Protein AF-A0A1J1IIM7-F1 (afdb_monomer)

Foldseek 3Di:
DDDPPPPVPPDDDDPDPVSVLLVVLQVVQVVLCVVPVPLVGHSVCSCVSCVVVVSVVCVVPPDDD

Nearest PDB structures (foldseek):
  8b6h-assembly1_DZ  TM=6.336E-01  e=4.476E+00  Tetrahymena thermophila SB210

Solvent-accessible surface area (backbone atoms only — not comparable to full-atom values): 4141 Å² total; per-residue (Å²): 135,85,76,78,74,78,69,79,72,72,76,74,83,59,96,40,74,65,56,44,54,47,54,53,38,40,56,52,19,52,52,48,27,72,77,38,65,89,68,73,48,36,64,92,43,38,67,70,62,47,69,75,41,57,63,56,52,52,63,72,70,49,84,82,128

Mean predicted aligned error: 10.19 Å

Structure (mmCIF, N/CA/C/O backbone):
data_AF-A0A1J1IIM7-F1
#
_entry.id   AF-A0A1J1IIM7-F1
#
loop_
_atom_site.group_PDB
_atom_site.id
_atom_site.type_symbol
_atom_site.label_atom_id
_atom_site.label_alt_id
_atom_site.label_comp_id
_atom_site.label_asym_id
_atom_site.label_entity_id
_atom_site.label_seq_id
_atom_site.pdbx_PDB_ins_code
_atom_site.Cartn_x
_atom_site.Cartn_y
_atom_site.Cartn_z
_atom_site.occupancy
_atom_site.B_iso_or_equiv
_atom_site.auth_seq_id
_atom_site.auth_comp_id
_atom_site.auth_asym_id
_atom_site.auth_atom_id
_atom_site.pdbx_PDB_model_num
ATOM 1 N N . MET A 1 1 ? 19.011 28.936 11.276 1.00 36.50 1 MET A N 1
ATOM 2 C CA . MET A 1 1 ? 17.682 28.683 10.682 1.00 36.50 1 MET A CA 1
ATOM 3 C C . MET A 1 1 ? 17.899 27.894 9.401 1.00 36.50 1 MET A C 1
ATOM 5 O O . MET A 1 1 ? 18.140 28.492 8.362 1.00 36.50 1 MET A O 1
ATOM 9 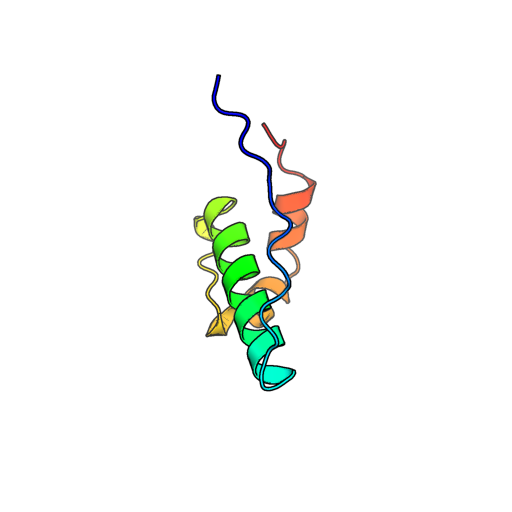N N . ALA A 1 2 ? 17.969 26.564 9.498 1.00 40.47 2 ALA A N 1
ATOM 10 C CA . ALA A 1 2 ? 18.189 25.711 8.334 1.00 40.47 2 ALA A CA 1
ATOM 11 C C . ALA A 1 2 ? 16.878 25.614 7.549 1.00 40.47 2 ALA A C 1
ATOM 13 O O . ALA A 1 2 ? 15.945 24.928 7.957 1.00 40.47 2 ALA A O 1
ATOM 14 N N . THR A 1 3 ? 16.797 26.359 6.453 1.00 47.81 3 THR A N 1
ATOM 15 C CA . THR A 1 3 ? 15.771 26.181 5.433 1.00 47.81 3 THR A CA 1
ATOM 16 C C . THR A 1 3 ? 15.986 24.804 4.814 1.00 47.81 3 THR A C 1
ATOM 18 O O . THR A 1 3 ? 16.909 24.615 4.022 1.00 47.81 3 THR A O 1
ATOM 21 N N . VAL A 1 4 ? 15.174 23.824 5.203 1.00 56.47 4 VAL A N 1
ATOM 22 C CA . VAL A 1 4 ? 15.064 22.567 4.462 1.00 56.47 4 VAL A CA 1
ATOM 23 C C . VAL A 1 4 ? 14.408 22.929 3.132 1.00 56.47 4 VAL A C 1
ATOM 25 O O . VAL A 1 4 ? 13.187 23.001 3.026 1.00 56.47 4 VAL A O 1
ATOM 28 N N . LEU A 1 5 ? 15.231 23.252 2.133 1.00 59.28 5 LEU A N 1
ATOM 29 C CA . LEU A 1 5 ? 14.813 23.229 0.740 1.00 59.28 5 LEU A CA 1
ATOM 30 C C . LEU A 1 5 ? 14.396 21.784 0.480 1.00 59.28 5 LEU A C 1
ATOM 32 O O . LEU A 1 5 ? 15.240 20.891 0.435 1.00 59.28 5 LEU A O 1
ATOM 36 N N . LEU A 1 6 ? 13.089 21.547 0.392 1.00 57.22 6 LEU A N 1
ATOM 37 C CA . LEU A 1 6 ? 12.543 20.320 -0.167 1.00 57.22 6 LEU A CA 1
ATOM 38 C C . LEU A 1 6 ? 12.941 20.316 -1.645 1.00 57.22 6 LEU A C 1
ATOM 40 O O . LEU A 1 6 ? 12.173 20.729 -2.508 1.00 57.22 6 LEU A O 1
ATOM 44 N N . GLU A 1 7 ? 14.189 19.947 -1.929 1.00 54.91 7 GLU A N 1
ATOM 45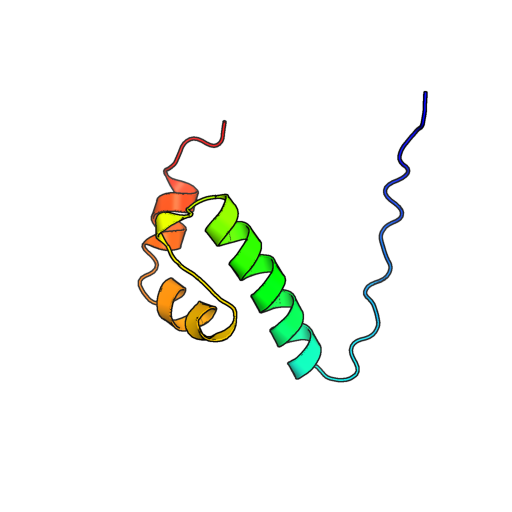 C CA . GLU A 1 7 ? 14.617 19.617 -3.276 1.00 54.91 7 GLU A CA 1
ATOM 46 C C . GLU A 1 7 ? 13.661 18.522 -3.734 1.00 54.91 7 GLU A C 1
ATOM 48 O O . GLU A 1 7 ? 13.598 17.451 -3.122 1.00 54.91 7 GLU A O 1
ATOM 53 N N . ALA A 1 8 ? 12.827 18.838 -4.727 1.00 54.50 8 ALA A N 1
ATOM 54 C CA . ALA A 1 8 ? 11.956 17.863 -5.350 1.00 54.50 8 ALA A CA 1
ATOM 55 C C . ALA A 1 8 ? 12.874 16.758 -5.859 1.00 54.50 8 ALA A C 1
ATOM 57 O O . ALA A 1 8 ? 13.549 16.940 -6.873 1.00 54.50 8 ALA A O 1
ATOM 58 N N . ARG A 1 9 ? 12.974 15.659 -5.099 1.00 57.41 9 ARG A N 1
ATOM 59 C CA . ARG A 1 9 ? 13.831 14.539 -5.467 1.00 57.41 9 ARG A CA 1
ATOM 60 C C . ARG A 1 9 ? 13.375 14.125 -6.859 1.00 57.41 9 ARG A C 1
ATOM 62 O O . ARG A 1 9 ? 12.214 13.726 -6.989 1.00 57.41 9 ARG A O 1
ATOM 69 N N . PRO A 1 10 ? 14.218 14.263 -7.897 1.00 55.81 10 PRO A N 1
ATOM 70 C CA . PRO A 1 10 ? 13.836 13.803 -9.215 1.00 55.81 10 PRO A CA 1
ATOM 71 C C . PRO A 1 10 ? 13.461 12.336 -9.059 1.00 55.81 10 PRO A C 1
ATOM 73 O O . PRO A 1 10 ? 14.200 11.579 -8.419 1.00 55.81 10 PRO A O 1
ATOM 76 N N . TYR A 1 11 ? 12.277 11.966 -9.556 1.00 57.50 11 TYR A N 1
ATOM 77 C CA . TYR A 1 11 ? 11.836 10.578 -9.549 1.00 57.50 11 TYR A CA 1
ATOM 78 C C . TYR A 1 11 ? 12.995 9.740 -10.073 1.00 57.50 11 TYR A C 1
ATOM 80 O O . TYR A 1 11 ? 13.465 9.961 -11.193 1.00 57.50 11 TYR A O 1
ATOM 88 N N . ARG A 1 12 ? 13.521 8.848 -9.225 1.00 67.44 12 ARG A N 1
ATOM 89 C CA . ARG A 1 12 ? 14.607 7.965 -9.638 1.00 67.44 12 ARG A CA 1
ATOM 90 C C . ARG A 1 12 ? 14.077 7.222 -10.866 1.00 67.44 12 ARG A C 1
ATOM 92 O O . ARG A 1 12 ? 12.994 6.649 -10.762 1.00 67.44 12 ARG A O 1
ATOM 99 N N . PRO A 1 13 ? 14.757 7.275 -12.023 1.00 65.69 13 PRO A N 1
ATOM 100 C CA . PRO A 1 13 ? 14.258 6.594 -13.203 1.00 65.69 13 PRO A CA 1
ATOM 101 C C . PRO A 1 13 ? 14.132 5.110 -12.870 1.00 65.69 13 PRO A C 1
ATOM 103 O O . PRO A 1 13 ? 15.111 4.465 -12.491 1.00 65.69 13 PRO A O 1
ATOM 106 N N . PHE A 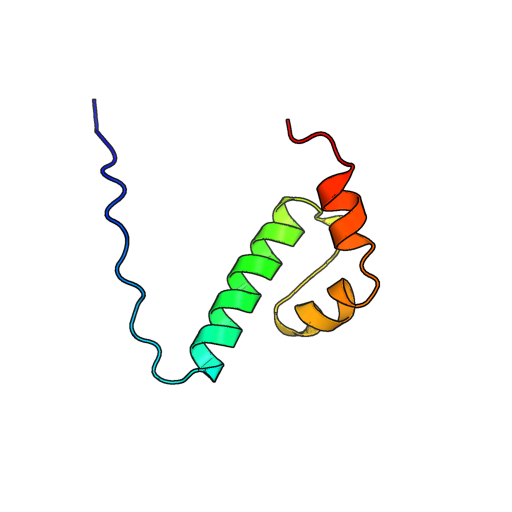1 14 ? 12.907 4.600 -12.945 1.00 70.69 14 PHE A N 1
ATOM 107 C CA . PHE A 1 14 ? 12.630 3.187 -12.741 1.00 70.69 14 PHE A CA 1
ATOM 108 C C . PHE A 1 14 ? 13.052 2.433 -13.993 1.00 70.69 14 PHE A C 1
ATOM 110 O O . PHE A 1 14 ? 12.830 2.902 -15.113 1.00 70.69 14 PHE A O 1
ATOM 117 N N . LYS A 1 15 ? 13.666 1.262 -13.822 1.00 71.69 15 LYS A N 1
ATOM 118 C CA . LY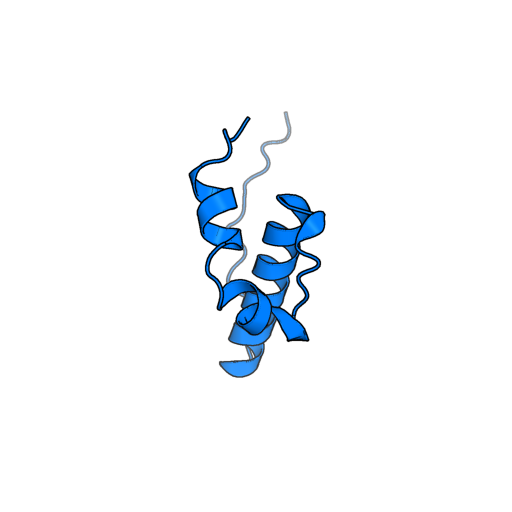S A 1 15 ? 14.095 0.433 -14.954 1.00 71.69 15 LYS A CA 1
ATOM 119 C C . LYS A 1 15 ? 12.901 -0.181 -15.682 1.00 71.69 15 LYS A C 1
ATOM 121 O O . LYS A 1 15 ? 13.021 -0.534 -16.849 1.00 71.69 15 LYS A O 1
ATOM 126 N N . SER A 1 16 ? 11.766 -0.309 -14.995 1.00 82.12 16 SER A N 1
ATOM 127 C CA . SER A 1 16 ? 10.518 -0.864 -15.515 1.00 82.12 16 SER A CA 1
ATOM 128 C C . SER A 1 16 ? 9.307 -0.229 -14.827 1.00 82.12 16 SER A C 1
ATOM 130 O O . SER A 1 16 ? 9.378 0.170 -13.663 1.00 82.12 16 SER A O 1
ATOM 132 N N . SER A 1 17 ? 8.168 -0.195 -15.523 1.00 83.69 17 SER A N 1
ATOM 133 C CA . SER A 1 17 ? 6.869 0.156 -14.934 1.00 83.69 17 SER A CA 1
ATOM 134 C C . SER A 1 17 ? 6.505 -0.746 -13.751 1.00 83.69 17 SER A C 1
ATOM 136 O O . SER A 1 17 ? 5.843 -0.300 -12.822 1.00 83.69 17 SER A O 1
ATOM 138 N N . GLU A 1 18 ? 6.965 -1.996 -13.750 1.00 86.56 18 GLU A N 1
ATOM 139 C CA . GLU A 1 18 ? 6.739 -2.935 -12.649 1.00 86.56 18 GLU A CA 1
ATOM 140 C C . GLU A 1 18 ? 7.486 -2.519 -11.372 1.00 86.56 18 GLU A C 1
ATOM 142 O O . GLU A 1 18 ? 6.908 -2.537 -10.288 1.00 86.56 18 GLU A O 1
ATOM 147 N N . GLU A 1 19 ? 8.730 -2.048 -11.509 1.00 85.50 19 GLU A N 1
ATOM 148 C CA . GLU A 1 19 ? 9.530 -1.518 -10.396 1.00 85.50 19 GLU A CA 1
ATOM 149 C C . GLU A 1 19 ? 8.896 -0.242 -9.823 1.00 85.50 19 GLU A C 1
ATOM 151 O O . GLU A 1 19 ? 8.817 -0.079 -8.607 1.00 85.50 19 GLU A O 1
ATOM 156 N N . TYR A 1 20 ? 8.367 0.629 -10.690 1.00 85.31 20 TYR A N 1
ATOM 157 C CA . TYR A 1 20 ? 7.601 1.803 -10.266 1.00 85.31 20 TYR A CA 1
ATOM 158 C C . TYR A 1 20 ? 6.358 1.419 -9.456 1.00 85.31 20 TYR A C 1
ATOM 160 O O . TYR A 1 20 ? 6.127 1.962 -8.378 1.00 85.31 20 TYR A O 1
ATOM 168 N N . LEU A 1 21 ? 5.561 0.472 -9.959 1.00 87.56 21 LEU A N 1
ATOM 169 C CA . LEU A 1 21 ? 4.335 0.025 -9.294 1.00 87.56 21 LEU A CA 1
ATOM 170 C C . LEU A 1 21 ? 4.623 -0.715 -7.987 1.00 87.56 21 LEU A C 1
ATOM 172 O O . LEU A 1 21 ? 3.794 -0.697 -7.078 1.00 87.56 21 LEU A O 1
ATOM 176 N N . TYR A 1 22 ? 5.762 -1.397 -7.888 1.00 89.31 22 TYR A N 1
ATOM 177 C CA . TYR A 1 22 ? 6.222 -2.003 -6.645 1.00 89.31 22 TYR A CA 1
ATOM 178 C C . TYR A 1 22 ? 6.606 -0.926 -5.620 1.00 89.31 22 TYR A C 1
ATOM 180 O O . TYR A 1 22 ? 6.038 -0.909 -4.532 1.00 89.31 22 TYR A O 1
ATOM 188 N N . ALA A 1 23 ? 7.447 0.041 -6.002 1.00 88.25 23 ALA A N 1
ATOM 189 C CA . ALA A 1 23 ? 7.856 1.140 -5.124 1.00 88.25 23 ALA A CA 1
ATOM 190 C C . ALA A 1 23 ? 6.666 1.997 -4.652 1.00 88.25 23 ALA A C 1
ATOM 192 O O . ALA A 1 23 ? 6.557 2.327 -3.477 1.00 88.25 23 ALA A O 1
ATOM 193 N N . MET A 1 24 ? 5.729 2.313 -5.551 1.00 89.81 24 MET A N 1
ATOM 194 C CA . MET A 1 24 ? 4.493 3.022 -5.200 1.00 89.81 24 MET A CA 1
ATOM 195 C C . MET A 1 24 ? 3.617 2.222 -4.233 1.00 89.81 24 MET A C 1
ATOM 197 O O . MET A 1 24 ? 3.025 2.803 -3.326 1.00 89.81 24 MET A O 1
ATOM 201 N N . ARG A 1 25 ? 3.520 0.897 -4.407 1.00 89.75 25 ARG A N 1
ATOM 202 C CA . ARG A 1 25 ? 2.777 0.045 -3.468 1.00 89.75 25 ARG A CA 1
ATOM 203 C C . ARG A 1 25 ? 3.425 0.009 -2.096 1.00 89.75 25 ARG A C 1
ATOM 205 O O . ARG A 1 25 ? 2.691 0.085 -1.120 1.00 89.75 25 ARG A O 1
ATOM 212 N N . GLU A 1 26 ? 4.749 -0.098 -2.012 1.00 91.56 26 GLU A N 1
ATOM 213 C CA . GLU A 1 26 ? 5.462 -0.070 -0.730 1.00 91.56 26 GLU A CA 1
ATOM 214 C C . GLU A 1 26 ? 5.212 1.236 0.027 1.00 91.56 26 GLU A C 1
ATOM 216 O O . GLU A 1 26 ? 4.746 1.189 1.166 1.00 91.56 26 GLU A O 1
ATOM 221 N N . ASP A 1 27 ? 5.417 2.386 -0.621 1.00 89.31 27 ASP A N 1
ATOM 222 C CA . ASP A 1 27 ? 5.194 3.701 -0.004 1.00 89.31 27 ASP A CA 1
ATOM 223 C C . ASP A 1 27 ? 3.741 3.858 0.484 1.00 89.31 27 ASP A C 1
ATOM 225 O O . ASP A 1 27 ? 3.486 4.318 1.600 1.00 89.31 27 ASP A O 1
ATOM 229 N N . LEU A 1 28 ? 2.760 3.448 -0.328 1.00 90.44 28 LEU A N 1
ATOM 230 C CA . LEU A 1 28 ? 1.344 3.542 0.039 1.00 90.44 28 LEU A CA 1
ATOM 231 C C . LEU A 1 28 ? 0.951 2.550 1.143 1.00 90.44 28 LEU A C 1
ATOM 233 O O . LEU A 1 28 ? 0.129 2.887 1.999 1.00 90.44 28 LEU A O 1
ATOM 237 N N . ALA A 1 29 ? 1.521 1.343 1.138 1.00 90.69 29 ALA A N 1
ATOM 238 C CA . ALA A 1 29 ? 1.322 0.339 2.178 1.00 90.69 29 ALA A CA 1
ATOM 239 C C . ALA A 1 29 ? 1.849 0.832 3.531 1.00 90.69 29 ALA A C 1
ATOM 241 O O . ALA A 1 29 ? 1.142 0.746 4.538 1.00 90.69 29 ALA A O 1
ATOM 242 N N . GLU A 1 30 ? 3.058 1.396 3.549 1.00 89.69 30 GLU A N 1
ATOM 243 C CA . GLU A 1 30 ? 3.667 1.975 4.746 1.00 89.69 30 GLU A CA 1
ATOM 244 C C . GLU A 1 30 ? 2.857 3.169 5.263 1.00 89.69 30 GLU A C 1
ATOM 246 O O . GLU A 1 30 ? 2.562 3.262 6.461 1.00 89.69 30 GLU A O 1
ATOM 251 N N . TRP A 1 31 ? 2.415 4.048 4.362 1.00 88.31 31 TRP A N 1
ATOM 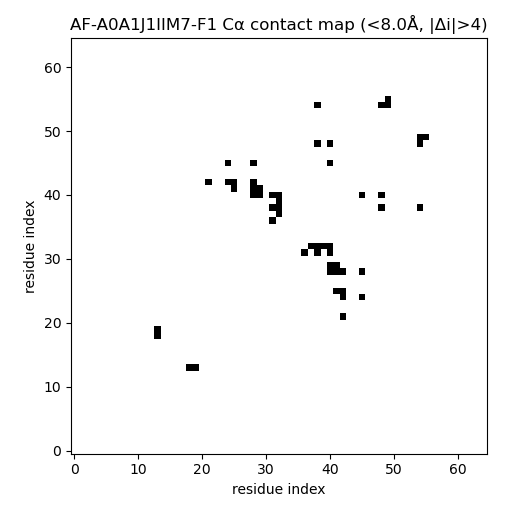252 C CA . TRP A 1 3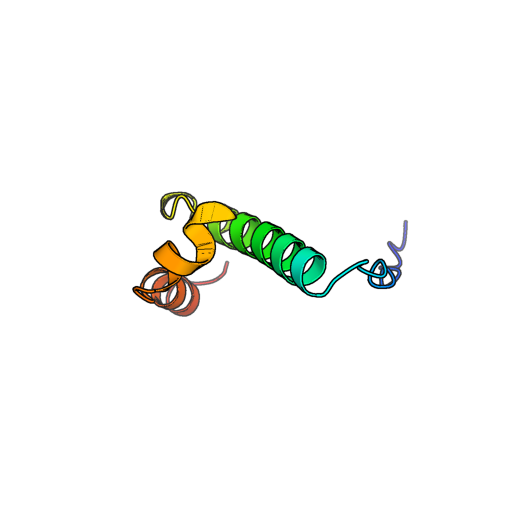1 ?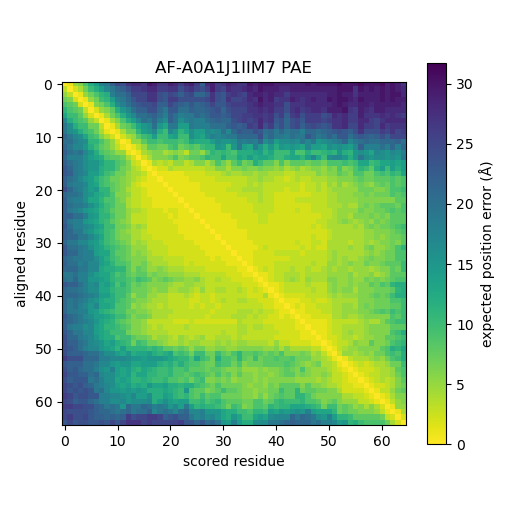 1.586 5.194 4.718 1.00 88.31 31 TRP A CA 1
ATOM 253 C C . TRP A 1 31 ? 0.253 4.776 5.353 1.00 88.31 31 TRP A C 1
ATOM 255 O O . TRP A 1 31 ? -0.125 5.292 6.409 1.00 88.31 31 TRP A O 1
ATOM 265 N N . LEU A 1 32 ? -0.447 3.805 4.759 1.00 85.75 32 LEU A N 1
ATOM 266 C CA . LEU A 1 32 ? -1.710 3.293 5.298 1.00 85.75 32 LEU A CA 1
ATOM 267 C C . LEU A 1 32 ? -1.526 2.584 6.639 1.00 85.75 32 LEU A C 1
ATOM 269 O O . LEU A 1 32 ? -2.332 2.811 7.536 1.00 85.75 32 LEU A O 1
ATOM 273 N N . ASN A 1 33 ? -0.468 1.791 6.810 1.00 86.94 33 ASN A N 1
ATOM 274 C CA . ASN A 1 33 ? -0.148 1.174 8.100 1.00 86.94 33 ASN A CA 1
ATOM 275 C C . ASN A 1 33 ? 0.190 2.200 9.178 1.00 86.94 33 ASN A C 1
ATOM 277 O O . ASN A 1 33 ? -0.155 2.008 10.339 1.00 86.94 33 ASN A O 1
ATOM 281 N N . THR A 1 34 ? 0.864 3.289 8.812 1.00 86.44 34 THR A N 1
ATOM 282 C CA . THR A 1 34 ? 1.190 4.361 9.758 1.00 86.44 34 THR A CA 1
ATOM 283 C C . THR A 1 34 ? -0.080 5.045 10.263 1.00 86.44 34 THR A C 1
ATOM 285 O O . THR A 1 34 ? -0.185 5.375 11.443 1.00 86.44 34 THR A O 1
ATOM 288 N N . LEU A 1 35 ? -1.063 5.246 9.381 1.00 84.56 35 LEU A N 1
ATOM 289 C CA . LEU A 1 35 ? -2.350 5.846 9.736 1.00 84.56 35 LEU A CA 1
ATOM 290 C C . LEU A 1 35 ? -3.289 4.873 10.457 1.00 84.56 35 LEU A C 1
ATOM 292 O O . LEU A 1 35 ? -4.041 5.289 11.338 1.00 84.56 35 LEU A O 1
ATOM 296 N N . TYR A 1 36 ? -3.256 3.602 10.065 1.00 84.38 36 TYR A N 1
ATOM 297 C CA . TYR A 1 36 ? -4.154 2.551 10.527 1.00 84.38 36 TYR A CA 1
ATOM 298 C C . TYR A 1 36 ? -3.365 1.257 10.762 1.00 84.38 36 TYR A C 1
ATOM 300 O O . TYR A 1 36 ? -3.391 0.346 9.929 1.00 84.38 36 TYR A O 1
ATOM 308 N N . PRO A 1 37 ? -2.657 1.142 11.896 1.00 83.06 37 PRO A N 1
ATOM 309 C CA . PRO A 1 37 ? -1.820 -0.022 12.187 1.00 83.06 37 PRO A CA 1
ATOM 310 C C . PRO A 1 37 ? -2.606 -1.338 12.215 1.00 83.06 37 PRO A C 1
ATOM 312 O O . PRO A 1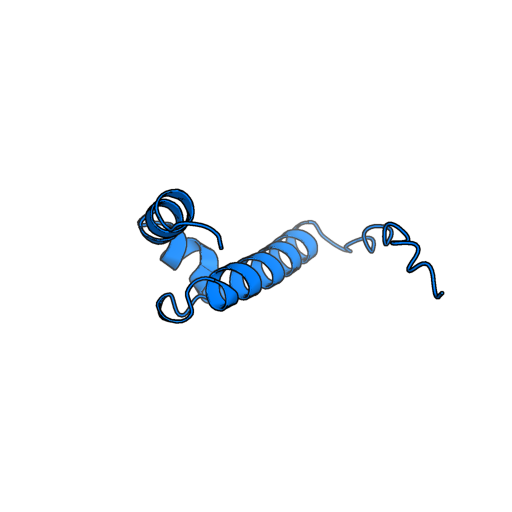 37 ? -2.048 -2.412 11.995 1.00 83.06 37 PRO A O 1
ATOM 315 N N . GLU A 1 38 ? -3.917 -1.276 12.464 1.00 83.31 38 GLU A N 1
ATOM 316 C CA . GLU A 1 38 ? -4.788 -2.446 12.497 1.00 83.31 38 GLU A CA 1
ATOM 317 C C . GLU A 1 38 ? -5.071 -3.047 11.113 1.00 83.31 38 GLU A C 1
ATOM 319 O O . GLU A 1 38 ? -5.561 -4.174 11.025 1.00 83.31 38 GLU A O 1
ATOM 324 N N . LEU A 1 39 ? -4.788 -2.316 10.029 1.00 80.44 39 LEU A N 1
ATOM 325 C CA . LEU A 1 39 ? -5.027 -2.787 8.666 1.00 80.44 39 LEU A CA 1
ATOM 326 C C . LEU A 1 39 ? -4.032 -3.872 8.232 1.00 80.44 39 LEU A C 1
ATOM 328 O O . LEU A 1 39 ? -4.384 -4.671 7.360 1.00 80.44 39 LEU A O 1
ATOM 332 N N . MET A 1 40 ? -2.853 -3.951 8.868 1.00 84.38 40 MET A N 1
ATOM 333 C CA . MET A 1 40 ? -1.789 -4.927 8.579 1.00 84.38 40 MET A CA 1
ATOM 334 C C . MET A 1 40 ? -1.532 -5.091 7.072 1.00 84.38 40 MET A C 1
ATOM 336 O O . MET A 1 40 ? -1.486 -6.206 6.539 1.00 84.38 40 MET A O 1
ATOM 340 N N . ILE A 1 41 ? -1.427 -3.955 6.383 1.00 88.31 41 ILE A N 1
ATOM 341 C CA . ILE A 1 41 ? -1.171 -3.887 4.947 1.00 88.31 41 ILE A CA 1
ATOM 342 C C . ILE A 1 41 ? 0.326 -4.094 4.697 1.00 88.31 41 ILE A C 1
ATOM 344 O O . ILE A 1 41 ? 1.167 -3.638 5.456 1.00 88.31 41 ILE A O 1
ATOM 348 N N . ASN A 1 42 ? 0.700 -4.793 3.642 1.00 88.12 42 ASN A N 1
ATOM 349 C CA . ASN A 1 42 ? 2.074 -4.886 3.165 1.00 88.12 42 ASN A CA 1
ATOM 350 C C . ASN A 1 42 ? 2.067 -4.857 1.635 1.00 88.12 42 ASN A C 1
ATOM 352 O O . ASN A 1 42 ? 1.004 -4.858 1.017 1.00 88.12 42 ASN A O 1
ATOM 356 N N . VAL A 1 43 ? 3.243 -4.801 1.015 1.00 89.25 43 VAL A N 1
ATOM 357 C CA . VAL A 1 43 ? 3.357 -4.715 -0.449 1.00 89.25 43 VAL A CA 1
ATOM 358 C C . VAL A 1 43 ? 2.687 -5.889 -1.172 1.00 89.25 43 VAL A C 1
ATOM 360 O O . VAL A 1 43 ? 2.088 -5.694 -2.232 1.00 89.25 43 VAL A O 1
ATOM 363 N N . ASP A 1 44 ? 2.728 -7.080 -0.570 1.00 89.38 44 ASP A N 1
ATOM 364 C CA . ASP A 1 44 ? 2.181 -8.311 -1.139 1.00 89.38 44 ASP A CA 1
ATOM 365 C C . ASP A 1 44 ? 0.650 -8.355 -1.076 1.00 89.38 44 ASP A C 1
ATOM 367 O O . ASP A 1 44 ? 0.011 -8.837 -2.004 1.00 89.38 44 ASP A O 1
ATOM 371 N N . ASN A 1 45 ? 0.052 -7.822 -0.005 1.00 88.38 45 ASN A N 1
ATOM 372 C CA . ASN A 1 45 ? -1.390 -7.861 0.253 1.00 88.38 45 ASN A CA 1
ATOM 373 C C . ASN A 1 45 ? -2.095 -6.508 0.032 1.00 88.38 45 ASN A C 1
ATOM 375 O O . ASN A 1 45 ? -3.279 -6.370 0.344 1.00 88.38 45 ASN A O 1
ATOM 379 N N . PHE A 1 46 ? -1.376 -5.507 -0.489 1.00 88.94 46 PHE A N 1
ATOM 380 C CA . PHE A 1 46 ? -1.853 -4.130 -0.624 1.00 88.94 46 PHE A CA 1
ATOM 381 C C . PHE A 1 46 ? -3.185 -4.041 -1.371 1.00 88.94 46 PHE A C 1
ATOM 383 O O . PHE A 1 46 ? -4.133 -3.430 -0.880 1.00 88.94 46 PHE A O 1
ATOM 390 N N . MET A 1 47 ? -3.268 -4.683 -2.539 1.00 86.50 47 MET A N 1
ATOM 391 C CA . MET A 1 47 ? -4.486 -4.668 -3.350 1.00 86.50 47 MET A CA 1
ATOM 392 C C . MET A 1 47 ? -5.617 -5.451 -2.676 1.00 86.50 47 MET A C 1
ATOM 394 O O . MET A 1 47 ? -6.730 -4.942 -2.591 1.00 86.50 47 MET A O 1
ATOM 398 N N . ASP A 1 48 ? -5.323 -6.622 -2.107 1.00 86.81 48 ASP A N 1
ATOM 399 C CA . ASP A 1 48 ? -6.323 -7.476 -1.450 1.00 86.81 48 ASP A CA 1
ATOM 400 C C . ASP A 1 48 ? -6.972 -6.788 -0.241 1.00 86.81 48 ASP A C 1
ATOM 402 O O . ASP A 1 48 ? -8.173 -6.893 0.004 1.00 86.81 48 ASP A O 1
ATOM 406 N N . ARG A 1 49 ? -6.179 -6.044 0.537 1.00 83.56 49 ARG A N 1
ATOM 407 C CA . ARG A 1 49 ? -6.664 -5.309 1.713 1.00 83.56 49 ARG A CA 1
ATOM 408 C C . ARG A 1 49 ? -7.465 -4.066 1.340 1.00 83.56 49 ARG A C 1
ATOM 410 O O . ARG A 1 49 ? -8.344 -3.663 2.105 1.00 83.56 49 ARG A O 1
ATOM 417 N N . LEU A 1 50 ? -7.178 -3.472 0.184 1.00 83.94 50 LEU A N 1
ATOM 418 C CA . LEU A 1 50 ? -7.925 -2.337 -0.352 1.00 83.94 50 LEU A CA 1
ATOM 419 C C . LEU A 1 50 ? -9.205 -2.744 -1.087 1.00 83.94 50 LEU A C 1
ATOM 421 O O . LEU A 1 50 ? -10.099 -1.907 -1.195 1.00 83.94 50 LEU A O 1
ATOM 425 N N . ASP A 1 51 ? -9.329 -3.999 -1.519 1.00 81.00 51 ASP A N 1
ATOM 426 C CA . ASP A 1 51 ? -10.464 -4.501 -2.309 1.00 81.00 51 ASP A CA 1
ATOM 427 C C . ASP A 1 51 ? -11.820 -4.282 -1.612 1.00 81.00 51 ASP A C 1
ATOM 429 O O . ASP A 1 51 ? -12.810 -3.883 -2.219 1.00 81.00 51 ASP A O 1
ATOM 433 N N . THR A 1 52 ? -11.855 -4.420 -0.283 1.00 75.44 52 THR A N 1
ATOM 434 C CA . THR A 1 52 ? -13.076 -4.173 0.506 1.00 75.44 52 THR A CA 1
ATOM 435 C C . THR A 1 52 ? -13.435 -2.690 0.671 1.00 75.44 52 THR A C 1
ATOM 437 O O . THR A 1 52 ? -14.530 -2.378 1.137 1.00 75.44 52 THR A O 1
ATOM 440 N N . GLY A 1 53 ? -12.530 -1.753 0.367 1.00 71.69 53 GLY A N 1
ATOM 441 C CA . GLY A 1 53 ? -12.746 -0.304 0.492 1.00 71.69 53 GLY A CA 1
ATOM 442 C C . GLY A 1 53 ? -12.905 0.235 1.925 1.00 71.69 53 GLY A C 1
ATOM 443 O O . GLY A 1 53 ? -12.848 1.446 2.134 1.00 71.69 53 GLY A O 1
ATOM 444 N N . ILE A 1 54 ? -13.032 -0.627 2.942 1.00 74.12 54 ILE A N 1
ATOM 445 C CA . ILE A 1 54 ? -13.212 -0.245 4.357 1.00 74.12 54 ILE A CA 1
ATOM 446 C C . ILE A 1 54 ? -12.028 0.588 4.863 1.00 74.12 54 ILE A C 1
ATOM 448 O O . ILE A 1 54 ? -12.215 1.553 5.609 1.00 74.12 54 ILE A O 1
ATOM 452 N N . ALA A 1 55 ? -10.816 0.246 4.419 1.00 72.56 55 ALA A N 1
ATOM 453 C CA . ALA A 1 55 ? -9.596 1.005 4.677 1.00 72.56 55 ALA A CA 1
ATOM 454 C C . ALA A 1 55 ? -9.724 2.473 4.233 1.00 72.56 55 ALA A C 1
ATOM 456 O O . ALA A 1 55 ? -9.372 3.393 4.973 1.00 72.56 55 ALA A O 1
ATOM 457 N N . LEU A 1 56 ? -10.299 2.692 3.047 1.00 73.12 56 LEU A N 1
ATOM 458 C CA . LEU A 1 56 ? -10.510 4.016 2.464 1.00 73.12 56 LEU A CA 1
ATOM 459 C C . LEU A 1 56 ? -11.648 4.760 3.167 1.00 73.12 56 LEU A C 1
ATOM 461 O O . LEU A 1 56 ? -11.525 5.950 3.445 1.00 73.12 56 LEU A O 1
ATOM 465 N N . CYS A 1 57 ? -12.728 4.067 3.536 1.00 76.88 57 CYS A N 1
ATOM 466 C CA . CYS A 1 57 ? -13.803 4.669 4.322 1.00 76.88 57 CYS A CA 1
ATOM 467 C C . CYS A 1 57 ? -13.291 5.166 5.678 1.00 76.88 57 CYS A C 1
ATOM 469 O O . CYS A 1 57 ? -13.550 6.314 6.026 1.00 76.88 57 CYS A O 1
ATOM 471 N N . LYS A 1 58 ? -12.499 4.360 6.400 1.00 71.12 58 LYS A N 1
ATOM 472 C CA . LYS A 1 58 ? -11.810 4.785 7.631 1.00 71.12 58 LYS A CA 1
ATOM 473 C C . LYS A 1 58 ? -10.889 5.984 7.385 1.00 71.12 58 LYS A C 1
ATOM 475 O O . LYS A 1 58 ? -10.858 6.895 8.210 1.00 71.12 58 LYS A O 1
ATOM 480 N N . ALA A 1 59 ? -10.187 6.015 6.250 1.00 70.19 59 ALA A N 1
ATOM 481 C CA . ALA A 1 59 ? -9.342 7.141 5.855 1.00 70.19 59 ALA A CA 1
ATOM 482 C C . ALA A 1 59 ? -10.105 8.463 5.698 1.00 70.19 59 ALA A C 1
ATOM 484 O O . ALA A 1 59 ? -9.581 9.510 6.084 1.00 70.19 59 ALA A O 1
ATOM 485 N N . LEU A 1 60 ? -11.321 8.401 5.153 1.00 70.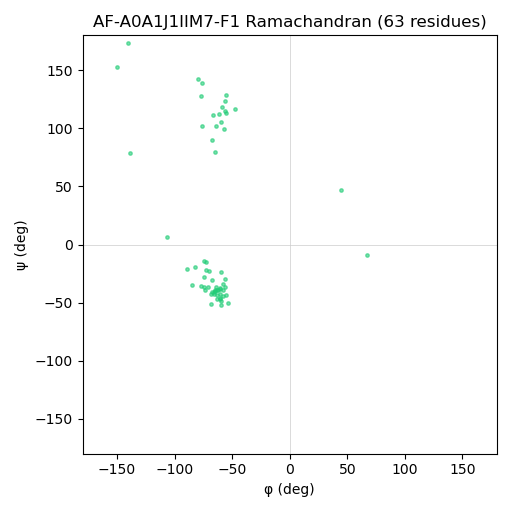88 60 LEU A N 1
ATOM 486 C CA . LEU A 1 60 ? -12.159 9.559 4.841 1.00 70.88 60 LEU A CA 1
ATOM 487 C C . LEU A 1 60 ? -12.986 10.055 6.034 1.00 70.88 60 LEU A C 1
ATOM 489 O O . LEU A 1 60 ? -13.205 11.256 6.157 1.00 70.88 60 LEU A O 1
ATOM 493 N N . ILE A 1 61 ? -13.452 9.152 6.900 1.00 73.88 61 ILE A N 1
ATOM 494 C CA . ILE A 1 61 ? -14.312 9.508 8.045 1.00 73.88 61 ILE A CA 1
ATOM 495 C C . ILE A 1 61 ? -13.528 9.844 9.312 1.00 73.88 61 ILE A C 1
ATOM 497 O O . ILE A 1 61 ? -14.073 10.476 10.215 1.00 73.88 61 ILE A O 1
ATOM 501 N N . SER A 1 62 ? -12.277 9.390 9.423 1.00 68.75 62 SER A N 1
ATOM 502 C CA . SER A 1 62 ? -11.500 9.615 10.637 1.00 68.75 62 SER A CA 1
ATOM 503 C C . SER A 1 62 ? -10.988 11.060 10.668 1.00 68.75 62 SER A C 1
ATOM 505 O O . SER A 1 62 ? -10.366 11.495 9.692 1.00 68.75 62 SER A O 1
ATOM 507 N N . PRO A 1 63 ? -11.224 11.822 11.756 1.00 65.38 63 PRO A N 1
ATOM 508 C CA . PRO A 1 63 ? -10.752 13.194 11.861 1.00 65.38 63 PRO A CA 1
ATOM 509 C C . PRO A 1 63 ? -9.223 13.202 11.803 1.00 65.38 63 PRO A C 1
ATOM 511 O O . PRO A 1 63 ? -8.547 12.701 12.704 1.00 65.38 63 PRO A O 1
ATOM 514 N N . LYS A 1 64 ? -8.673 13.751 10.716 1.00 62.34 64 LYS A N 1
ATOM 515 C CA . LYS A 1 64 ? -7.237 14.009 10.592 1.00 62.34 64 LYS A CA 1
ATOM 516 C C . LYS A 1 64 ? -6.894 15.094 11.624 1.00 62.34 64 LYS A C 1
ATOM 518 O O . LYS A 1 64 ? -7.409 16.204 11.521 1.00 62.34 64 LYS A O 1
ATOM 523 N N . LYS A 1 65 ? -6.139 14.718 12.661 1.00 53.22 65 LYS A N 1
ATOM 524 C CA . LYS A 1 65 ? -5.608 15.642 13.676 1.00 53.22 65 LYS A CA 1
ATOM 525 C C . LYS A 1 65 ? -4.637 16.639 13.059 1.00 53.22 65 LYS A C 1
ATOM 527 O O . LYS A 1 65 ? -3.892 16.218 12.147 1.00 53.22 65 LYS A O 1
#

pLDDT: mean 76.22, std 13.74, range [36.5, 91.56]

Organism: NCBI:txid568069

Sequence (65 aa):
MATVLLEARPYRPFKSSEEYLYAMREDLAEWLNTLYPELMINVDNFMDRLDTGIALCKALISPKK

Radius of gyration: 15.14 Å; Cα contacts (8 Å, |Δi|>4): 27; chains: 1; bounding box: 32×37×29 Å

Secondary structure (DSSP, 8-state):
---------PPPPPSSHHHHHHHHHHHHHHHHHHH-GGG---TTTHHHHHHTSHHHHHHHHS---

InterPro domains:
  IPR036872 CH domain superfamily [G3DSA:1.10.418.10] (12-62)
  IPR036872 CH domain superfamily [SSF47576] (14-59)